Protein AF-A0A7C2FU50-F1 (afdb_monomer)

Mean predicted aligned error: 7.93 Å

Radius of gyration: 17.67 Å; Cα contacts (8 Å, |Δi|>4): 47; chains: 1; bounding box: 44×32×46 Å

Sequence 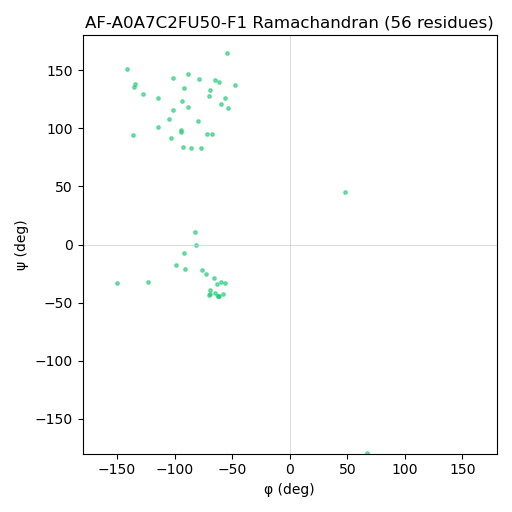(58 aa):
MLGTSQSAGRGPAIWWVRWDLRTHDNPALRAAVAAADQVIPCFILDPVLLAGSGPARR

Nearest PDB structures (foldseek):
  4u1t-assembly2_E  TM=3.588E-01  e=8.727E+00  Micromonospora echinospora

Structure (mmCIF, N/CA/C/O backbone):
data_AF-A0A7C2FU50-F1
#
_entry.id   AF-A0A7C2FU50-F1
#
loop_
_atom_site.group_PDB
_atom_site.id
_atom_site.type_symbol
_atom_site.label_atom_id
_atom_site.label_alt_id
_atom_site.label_comp_id
_atom_site.label_asym_id
_atom_site.label_entity_id
_atom_site.label_seq_id
_atom_site.pdbx_PDB_ins_code
_atom_site.Cartn_x
_atom_site.Cartn_y
_atom_site.Cartn_z
_atom_site.occupancy
_atom_site.B_iso_or_equiv
_atom_site.auth_seq_id
_atom_site.auth_comp_id
_atom_site.auth_asym_id
_atom_site.auth_atom_id
_atom_site.pdbx_PDB_model_num
ATOM 1 N N . MET A 1 1 ? -27.891 16.115 27.813 1.00 47.09 1 MET A N 1
ATOM 2 C CA . MET A 1 1 ? -27.345 14.800 27.420 1.00 47.09 1 MET A CA 1
ATOM 3 C C . MET A 1 1 ? -27.388 14.702 25.901 1.00 47.09 1 MET A C 1
ATOM 5 O O . MET A 1 1 ? -28.350 14.189 25.357 1.00 47.09 1 MET A O 1
ATOM 9 N N . LEU A 1 2 ? -26.401 15.275 25.211 1.00 45.53 2 LEU A N 1
ATOM 10 C CA . LEU A 1 2 ? -26.257 15.129 23.760 1.00 45.53 2 LEU A CA 1
ATOM 11 C C . LEU A 1 2 ? -24.781 14.864 23.476 1.00 45.53 2 LEU A C 1
ATOM 13 O O . LEU A 1 2 ? -23.970 15.781 23.422 1.00 45.53 2 LEU A O 1
ATOM 17 N N .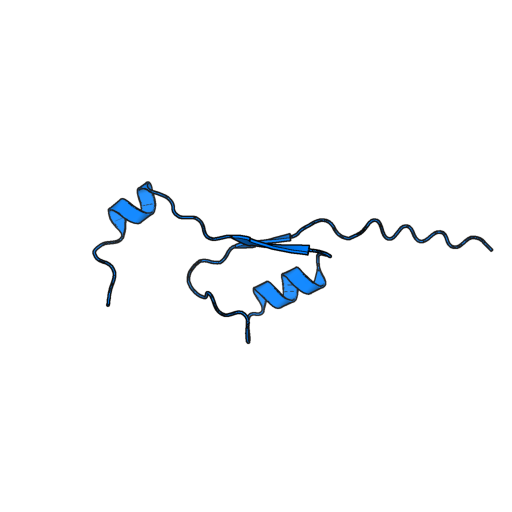 GLY A 1 3 ? -24.439 13.581 23.387 1.00 50.75 3 GLY A N 1
ATOM 18 C CA . GLY A 1 3 ? -23.165 13.122 22.856 1.00 50.75 3 GLY A CA 1
ATOM 19 C C . GLY A 1 3 ? -23.336 12.840 21.373 1.00 50.75 3 GLY A C 1
ATOM 20 O O . GLY A 1 3 ? -23.575 11.702 20.991 1.00 50.75 3 GLY A O 1
ATOM 21 N N . THR A 1 4 ? -23.236 13.861 20.527 1.00 58.69 4 THR A N 1
ATOM 22 C CA . THR A 1 4 ? -23.008 13.645 19.095 1.00 58.69 4 THR A CA 1
ATOM 23 C C . THR A 1 4 ? -21.507 13.514 18.884 1.00 58.69 4 THR A C 1
ATOM 25 O O . THR A 1 4 ? -20.828 14.482 18.550 1.00 58.69 4 THR A O 1
ATOM 28 N N . SER A 1 5 ? -20.970 12.314 19.111 1.00 51.25 5 SER A N 1
ATOM 29 C CA . SER A 1 5 ? -19.697 11.947 18.494 1.00 51.25 5 SER A CA 1
ATOM 30 C C . SER A 1 5 ? -19.977 11.741 17.008 1.00 51.25 5 SER A C 1
ATOM 32 O O . SER A 1 5 ? -20.446 10.682 16.597 1.00 51.25 5 SER A O 1
ATOM 34 N N . GLN A 1 6 ? -19.748 12.775 16.196 1.00 55.38 6 GLN A N 1
ATOM 35 C CA . GLN A 1 6 ? -19.506 12.549 14.778 1.00 55.38 6 GLN A CA 1
ATOM 36 C C . GLN A 1 6 ? -18.170 11.820 14.681 1.00 55.38 6 GLN A C 1
ATOM 38 O O . GLN A 1 6 ? -17.111 12.440 14.653 1.00 55.38 6 GLN A O 1
ATOM 43 N N . SER A 1 7 ? -18.214 10.496 14.611 1.00 59.34 7 SER A N 1
ATOM 44 C CA . SER A 1 7 ? -17.170 9.795 13.878 1.00 59.34 7 SER A CA 1
ATOM 45 C C . SER A 1 7 ? -17.522 9.980 12.408 1.00 59.34 7 SER A C 1
ATOM 47 O O . SER A 1 7 ? -18.218 9.153 11.827 1.00 59.34 7 SER A O 1
ATOM 49 N N . ALA A 1 8 ? -17.130 11.116 11.820 1.00 63.78 8 ALA A N 1
ATOM 50 C CA . ALA A 1 8 ? -16.965 11.145 10.375 1.00 63.78 8 ALA A CA 1
ATOM 51 C C . ALA A 1 8 ? -16.023 9.977 10.068 1.00 63.78 8 ALA A C 1
ATOM 53 O O . ALA A 1 8 ? -14.934 9.919 10.646 1.00 63.78 8 ALA A O 1
ATOM 54 N N . GLY A 1 9 ? -16.504 8.996 9.301 1.00 70.00 9 GLY A N 1
ATOM 55 C CA . GLY A 1 9 ? -15.747 7.784 9.019 1.00 70.00 9 GLY A CA 1
ATOM 56 C C . GLY A 1 9 ? -14.323 8.135 8.598 1.00 70.00 9 GLY A C 1
ATOM 57 O O . GLY A 1 9 ? -14.111 9.120 7.879 1.00 70.00 9 GLY A O 1
ATOM 58 N N . ARG A 1 10 ? -13.330 7.401 9.105 1.00 82.44 10 ARG A N 1
ATOM 59 C CA . ARG A 1 10 ? -11.939 7.657 8.732 1.00 82.44 10 ARG A CA 1
ATOM 60 C C . ARG A 1 10 ? -11.832 7.466 7.222 1.00 82.44 10 ARG A C 1
ATOM 62 O O . ARG A 1 10 ? -12.144 6.391 6.713 1.00 82.44 10 ARG A O 1
ATOM 69 N N . GLY A 1 11 ? -11.408 8.521 6.521 1.00 89.19 11 GLY A N 1
ATOM 70 C CA . GLY A 1 11 ? -11.259 8.515 5.065 1.00 89.19 11 GLY A CA 1
ATOM 71 C C . GLY A 1 11 ? -10.361 7.373 4.565 1.00 89.19 11 GLY A C 1
ATOM 72 O O . GLY A 1 11 ? -9.638 6.763 5.354 1.00 89.19 11 GLY A O 1
ATOM 73 N N . PRO A 1 12 ? -10.394 7.062 3.259 1.00 94.56 12 PRO A N 1
ATOM 74 C CA . PRO A 1 12 ? -9.683 5.909 2.723 1.00 94.56 12 PRO A CA 1
ATOM 75 C C . PRO A 1 12 ? -8.162 6.064 2.858 1.00 94.56 12 PRO A C 1
ATOM 77 O O . PRO A 1 12 ? -7.610 7.139 2.620 1.00 94.56 12 PRO A O 1
ATOM 80 N N . ALA A 1 13 ? -7.476 4.965 3.171 1.00 95.94 13 ALA A N 1
ATOM 81 C CA . ALA A 1 13 ? -6.022 4.865 3.107 1.00 95.94 13 ALA A CA 1
ATOM 82 C C . ALA A 1 13 ? -5.589 4.115 1.844 1.00 95.94 13 ALA A C 1
ATOM 84 O O . ALA A 1 13 ? -6.206 3.126 1.449 1.00 95.94 13 ALA A O 1
ATOM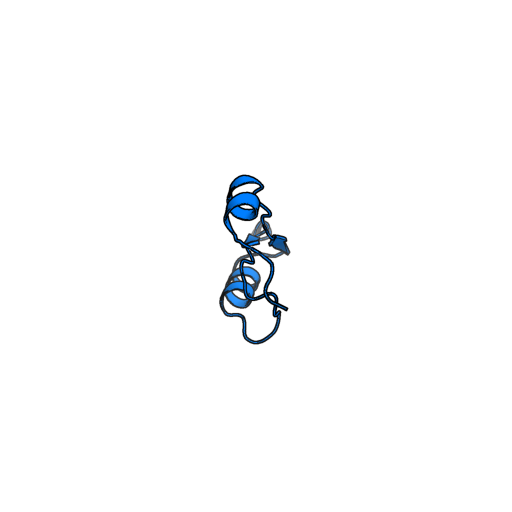 85 N N . ILE A 1 14 ? -4.479 4.541 1.241 1.00 96.50 14 ILE A N 1
ATOM 86 C CA . ILE A 1 14 ? -3.815 3.780 0.180 1.00 96.50 14 ILE A CA 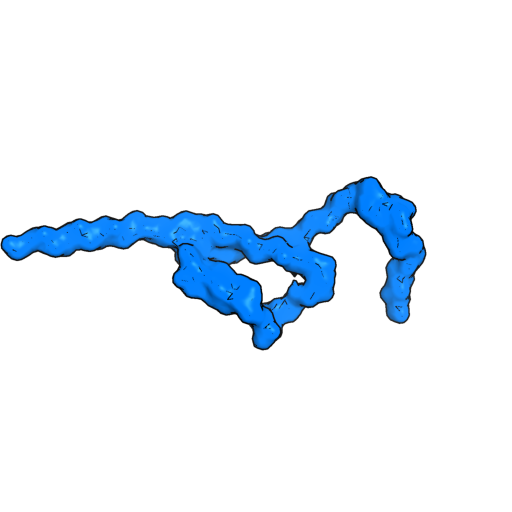1
ATOM 87 C C . ILE A 1 14 ? -2.734 2.910 0.816 1.00 96.50 14 ILE A C 1
ATOM 89 O O . ILE A 1 14 ? -1.819 3.414 1.466 1.00 96.50 14 ILE A O 1
ATOM 93 N N . TRP A 1 15 ? -2.806 1.602 0.582 1.00 96.25 15 TRP A N 1
ATOM 94 C CA . TRP A 1 15 ? -1.714 0.683 0.876 1.00 96.25 15 TRP A CA 1
ATOM 95 C C . TRP A 1 15 ? -0.876 0.497 -0.391 1.00 96.25 15 TRP A C 1
ATOM 97 O O . TRP A 1 15 ? -1.239 -0.258 -1.293 1.00 96.25 15 TRP A O 1
ATOM 107 N N . TRP A 1 16 ? 0.239 1.225 -0.479 1.00 95.50 16 TRP A N 1
ATOM 108 C CA . TRP A 1 16 ? 1.160 1.113 -1.608 1.00 95.50 16 TRP A CA 1
ATOM 109 C C . TRP A 1 16 ? 2.067 -0.108 -1.450 1.00 95.50 16 TRP A C 1
ATOM 111 O O . TRP A 1 16 ? 3.006 -0.124 -0.650 1.00 95.50 16 TRP A O 1
ATOM 121 N N . VAL A 1 17 ? 1.786 -1.136 -2.240 1.00 92.94 17 VAL A N 1
ATOM 122 C CA . VAL A 1 17 ? 2.538 -2.382 -2.277 1.00 92.94 17 VAL A CA 1
ATOM 123 C C . VAL A 1 17 ? 3.633 -2.285 -3.333 1.00 92.94 17 VAL A C 1
ATOM 125 O O . VAL A 1 17 ? 3.394 -1.800 -4.436 1.00 92.94 17 VAL A O 1
ATOM 128 N N . ARG A 1 18 ? 4.855 -2.717 -2.996 1.00 88.00 18 ARG A N 1
ATOM 129 C CA . ARG A 1 18 ? 6.034 -2.572 -3.877 1.00 88.00 18 ARG A CA 1
ATOM 130 C C . ARG A 1 18 ? 6.753 -3.875 -4.219 1.00 88.00 18 ARG A C 1
ATOM 132 O O . ARG A 1 18 ? 7.320 -3.980 -5.296 1.00 88.00 18 ARG A O 1
ATOM 139 N N . TRP A 1 19 ? 6.770 -4.842 -3.311 1.00 83.94 19 TRP A N 1
ATOM 140 C CA . TRP A 1 19 ? 7.501 -6.108 -3.483 1.00 83.94 19 TRP A CA 1
ATOM 141 C C . TRP A 1 19 ? 6.820 -7.252 -2.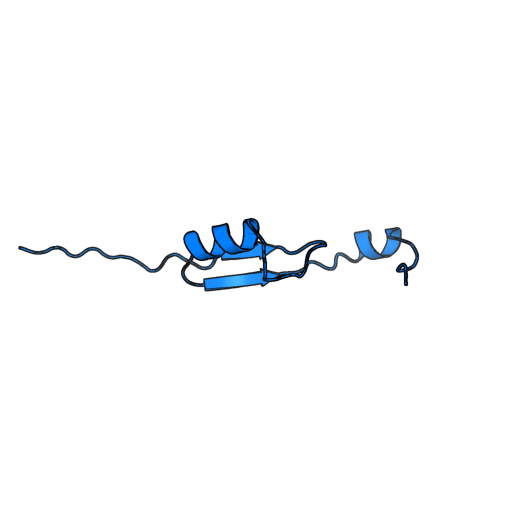738 1.00 83.94 19 TRP A C 1
ATOM 143 O O . TRP A 1 19 ? 6.803 -8.384 -3.205 1.00 83.94 19 TRP A O 1
ATOM 153 N N . ASP A 1 20 ? 6.206 -6.931 -1.604 1.00 85.94 20 ASP A N 1
ATOM 154 C CA . ASP A 1 20 ? 5.534 -7.885 -0.742 1.00 85.94 20 ASP A CA 1
ATOM 155 C C . ASP A 1 20 ? 4.008 -7.818 -0.894 1.00 85.94 20 ASP A C 1
ATOM 157 O O . ASP A 1 20 ? 3.339 -7.034 -0.223 1.00 85.94 20 ASP A O 1
ATOM 161 N N . LEU A 1 21 ? 3.461 -8.635 -1.800 1.00 89.88 21 LEU A N 1
ATOM 162 C CA . LEU A 1 21 ? 2.025 -8.691 -2.126 1.00 89.88 21 LEU A CA 1
ATOM 163 C C . LEU A 1 21 ? 1.201 -9.547 -1.146 1.00 89.88 21 LEU A C 1
ATOM 165 O O . LEU A 1 21 ? 0.040 -9.856 -1.416 1.00 89.88 21 LEU A O 1
ATOM 169 N N . ARG A 1 22 ? 1.781 -9.956 -0.011 1.00 93.19 22 ARG A N 1
ATOM 170 C CA . ARG A 1 22 ? 1.082 -10.784 0.974 1.00 93.19 22 ARG A CA 1
ATOM 171 C C . ARG A 1 22 ? 0.134 -9.956 1.841 1.00 93.19 22 ARG A C 1
ATOM 173 O O . ARG A 1 22 ? 0.451 -8.847 2.271 1.00 93.19 22 ARG A O 1
ATOM 180 N N . THR A 1 23 ? -1.016 -10.543 2.151 1.00 93.81 23 THR A N 1
ATOM 181 C CA . THR A 1 23 ? -2.006 -9.984 3.085 1.00 93.81 23 THR A CA 1
ATOM 182 C C . THR A 1 23 ? -1.788 -10.447 4.527 1.00 93.81 23 THR A C 1
ATOM 184 O O . THR A 1 23 ? -2.241 -9.789 5.460 1.00 93.81 23 THR A O 1
ATOM 187 N N . HIS A 1 24 ? -1.083 -11.563 4.731 1.00 95.25 24 HIS A N 1
ATOM 188 C CA . HIS A 1 24 ? -0.734 -12.079 6.053 1.00 95.25 24 HIS A CA 1
ATOM 189 C C . HIS A 1 24 ? 0.587 -11.481 6.543 1.00 95.25 24 HIS A C 1
ATOM 191 O O . HIS A 1 24 ? 1.484 -11.228 5.749 1.00 95.25 24 HIS A O 1
ATOM 197 N N . ASP A 1 25 ? 0.719 -11.280 7.854 1.00 94.62 25 ASP A N 1
ATOM 198 C CA . ASP A 1 25 ? 1.951 -10.772 8.478 1.00 94.62 25 ASP A CA 1
ATOM 199 C C . ASP A 1 25 ? 2.536 -9.523 7.780 1.00 94.62 25 ASP A C 1
ATOM 201 O O . 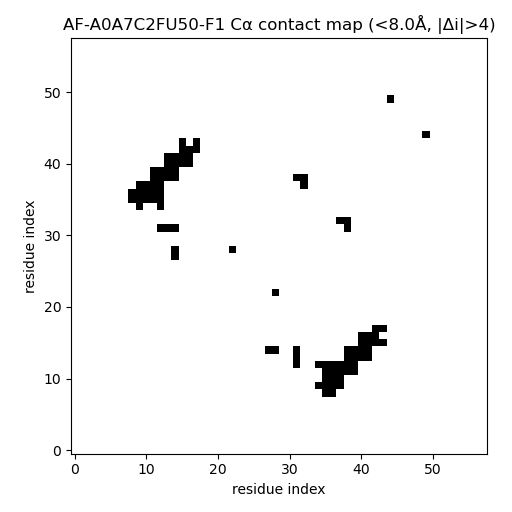ASP A 1 25 ? 3.729 -9.418 7.475 1.00 94.62 25 ASP A O 1
ATOM 205 N N . ASN A 1 26 ? 1.644 -8.578 7.464 1.00 95.00 26 ASN A N 1
ATOM 206 C CA . ASN A 1 26 ? 1.995 -7.312 6.838 1.00 95.00 26 ASN A CA 1
ATOM 207 C C . ASN A 1 26 ? 1.697 -6.146 7.803 1.00 95.00 26 ASN A C 1
ATOM 209 O O . ASN A 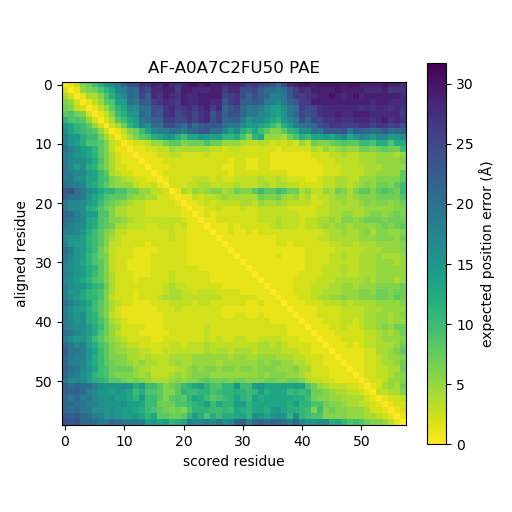1 26 ? 0.537 -5.743 7.954 1.00 95.00 26 ASN A O 1
ATOM 213 N N . PRO A 1 27 ? 2.716 -5.590 8.486 1.00 94.56 27 PRO A N 1
ATOM 214 C CA . PRO A 1 27 ? 2.511 -4.521 9.461 1.00 94.56 27 PRO A CA 1
ATOM 215 C C . PRO A 1 27 ? 1.999 -3.221 8.823 1.00 94.56 27 PRO A C 1
ATOM 217 O O . PRO A 1 27 ? 1.254 -2.491 9.473 1.00 94.56 27 PRO A O 1
ATOM 220 N N . ALA A 1 28 ? 2.328 -2.950 7.554 1.00 94.19 28 ALA A N 1
ATOM 221 C CA . ALA A 1 28 ? 1.833 -1.772 6.841 1.00 94.19 28 ALA A CA 1
ATOM 222 C C . ALA A 1 28 ? 0.331 -1.887 6.542 1.00 94.19 28 ALA A C 1
ATOM 224 O O . ALA A 1 28 ? -0.418 -0.943 6.794 1.00 94.19 28 ALA A O 1
ATOM 225 N N . LEU A 1 29 ? -0.127 -3.062 6.095 1.00 95.38 29 LEU A N 1
ATOM 226 C CA . LEU A 1 29 ? -1.556 -3.333 5.923 1.00 95.38 29 LEU A CA 1
ATOM 227 C C . LEU A 1 29 ? -2.304 -3.228 7.260 1.00 95.38 29 LEU A C 1
ATOM 229 O O . LEU A 1 29 ? -3.347 -2.584 7.332 1.00 95.38 29 LEU A O 1
ATOM 233 N N . ARG A 1 30 ? -1.749 -3.795 8.340 1.00 96.06 30 ARG A N 1
ATOM 234 C CA . ARG A 1 30 ? -2.336 -3.675 9.687 1.00 96.06 30 ARG A CA 1
ATOM 235 C C . ARG A 1 30 ? -2.476 -2.221 10.135 1.00 96.06 30 ARG A C 1
ATOM 237 O O . ARG A 1 30 ? -3.507 -1.861 10.694 1.00 96.06 30 ARG A O 1
ATOM 244 N N . ALA A 1 31 ? -1.461 -1.394 9.892 1.00 95.31 31 ALA A N 1
ATOM 245 C CA . ALA A 1 31 ? -1.508 0.026 10.222 1.00 95.31 31 ALA A CA 1
ATOM 246 C C . ALA A 1 31 ? -2.575 0.768 9.399 1.00 95.31 31 ALA A C 1
ATOM 248 O O . ALA A 1 31 ? -3.319 1.568 9.960 1.00 95.31 31 ALA A O 1
ATOM 249 N N . ALA A 1 32 ? -2.701 0.463 8.103 1.00 95.19 32 ALA A N 1
ATOM 250 C CA . ALA A 1 32 ? -3.721 1.060 7.241 1.00 95.19 32 ALA A CA 1
ATOM 251 C C . ALA A 1 32 ? -5.145 0.716 7.710 1.00 95.19 32 ALA A C 1
ATOM 253 O O . ALA A 1 32 ? -5.979 1.610 7.826 1.00 95.19 32 ALA A O 1
ATOM 254 N N . VAL A 1 33 ? -5.398 -0.551 8.063 1.00 95.31 33 VAL A N 1
ATOM 255 C CA . VAL A 1 33 ? -6.694 -1.008 8.601 1.00 95.31 33 VAL A CA 1
ATOM 256 C C . VAL A 1 33 ? -7.021 -0.349 9.945 1.00 95.31 33 VAL A C 1
ATOM 258 O O . VAL A 1 33 ? -8.179 -0.063 10.227 1.00 95.31 33 VAL A O 1
ATOM 261 N N . ALA A 1 34 ? -6.018 -0.074 10.782 1.00 95.06 34 ALA A N 1
ATOM 262 C CA . ALA A 1 34 ? -6.235 0.638 12.042 1.00 95.06 34 ALA A CA 1
ATOM 263 C C . ALA A 1 34 ? -6.534 2.139 11.844 1.00 95.06 34 ALA A C 1
ATOM 265 O O . ALA A 1 34 ? -7.151 2.764 12.709 1.00 95.06 34 ALA A O 1
ATOM 266 N N . ALA A 1 35 ? -6.077 2.724 10.733 1.00 93.44 35 ALA A N 1
ATOM 267 C CA . ALA A 1 35 ? -6.126 4.161 10.477 1.00 93.44 35 ALA A CA 1
ATOM 268 C C . ALA A 1 35 ? -7.296 4.612 9.584 1.00 93.44 35 ALA A C 1
ATOM 270 O O . ALA A 1 35 ? -7.614 5.801 9.601 1.00 93.44 35 ALA A O 1
ATOM 271 N N . ALA A 1 36 ? -7.932 3.708 8.833 1.00 95.62 36 ALA A N 1
ATOM 272 C CA . ALA A 1 36 ? -8.949 4.035 7.832 1.00 95.62 36 ALA A CA 1
ATOM 273 C C . ALA A 1 36 ? -10.102 3.024 7.796 1.00 95.62 36 ALA A C 1
ATOM 275 O O . ALA A 1 36 ? -9.898 1.836 8.038 1.00 95.62 36 ALA A O 1
ATOM 276 N N . ASP A 1 37 ? -11.296 3.485 7.413 1.00 94.31 37 ASP A N 1
ATOM 277 C CA . ASP A 1 37 ? -12.466 2.609 7.250 1.00 94.31 37 ASP A CA 1
ATOM 278 C C . ASP A 1 37 ? -12.390 1.785 5.956 1.00 94.31 37 ASP A C 1
ATOM 280 O O . ASP A 1 37 ? -13.013 0.731 5.830 1.00 94.31 37 ASP A O 1
ATOM 284 N N . GLN A 1 38 ? -11.602 2.256 4.987 1.00 95.50 38 GLN A N 1
ATOM 285 C CA . GLN A 1 38 ? -11.346 1.577 3.726 1.00 95.50 38 GLN A CA 1
ATOM 286 C C . GLN A 1 38 ? -9.856 1.626 3.393 1.00 95.50 38 GLN A C 1
ATOM 288 O O . GLN A 1 38 ? -9.217 2.674 3.484 1.00 95.50 38 GLN A O 1
ATOM 293 N N . VAL A 1 39 ? -9.315 0.493 2.948 1.00 96.06 39 VAL A N 1
ATOM 294 C CA . VAL A 1 39 ? -7.940 0.388 2.454 1.00 96.06 39 VAL A CA 1
ATOM 295 C C . VAL A 1 39 ? -7.967 0.043 0.972 1.00 96.06 39 VAL A C 1
ATOM 297 O O . VAL A 1 39 ? -8.577 -0.945 0.568 1.00 96.06 39 VAL A O 1
ATOM 300 N N . ILE A 1 40 ? -7.288 0.854 0.165 1.00 96.62 40 ILE A N 1
ATOM 301 C CA . ILE A 1 40 ? -7.155 0.671 -1.278 1.00 96.62 40 ILE A CA 1
ATOM 302 C C . ILE A 1 40 ? -5.736 0.157 -1.559 1.00 96.62 40 ILE A C 1
ATOM 304 O O . ILE A 1 40 ? -4.776 0.918 -1.409 1.00 96.62 40 ILE A O 1
ATOM 308 N N . PRO A 1 41 ? -5.559 -1.118 -1.942 1.00 95.69 41 PRO A N 1
ATOM 309 C CA . PRO A 1 41 ? -4.259 -1.619 -2.366 1.00 95.69 41 PRO A CA 1
ATOM 310 C C . PRO A 1 41 ? -3.866 -0.995 -3.710 1.00 95.69 41 PRO A C 1
ATOM 312 O O . PRO A 1 41 ? -4.663 -0.956 -4.646 1.00 95.69 41 PRO A O 1
ATOM 315 N N . CYS A 1 42 ? -2.627 -0.519 -3.815 1.00 95.75 42 CYS A N 1
ATOM 316 C CA . CYS A 1 42 ? -2.087 0.081 -5.031 1.00 95.75 42 CYS A CA 1
ATOM 317 C C . CYS A 1 42 ? -0.688 -0.465 -5.320 1.00 95.75 42 CYS A C 1
ATOM 319 O O . CYS A 1 42 ? 0.135 -0.580 -4.415 1.00 95.75 42 CYS A O 1
ATOM 321 N N . PHE A 1 43 ? -0.404 -0.756 -6.587 1.00 94.12 43 PHE A N 1
ATOM 322 C CA . PHE A 1 43 ? 0.933 -1.067 -7.082 1.00 94.12 43 PHE A CA 1
ATOM 323 C C . PHE A 1 43 ? 1.218 -0.159 -8.278 1.00 94.12 43 PHE A C 1
ATOM 325 O O . PHE A 1 43 ? 0.402 -0.068 -9.194 1.00 94.12 43 PHE A O 1
ATOM 332 N N . ILE A 1 44 ? 2.365 0.520 -8.270 1.00 92.19 44 ILE A N 1
ATOM 333 C CA . ILE A 1 44 ? 2.712 1.503 -9.302 1.00 92.19 44 ILE A CA 1
ATOM 334 C C . ILE A 1 44 ? 3.687 0.864 -10.287 1.00 92.19 44 ILE A C 1
ATOM 336 O O . ILE A 1 44 ? 4.815 0.531 -9.928 1.00 92.19 44 ILE A O 1
ATOM 340 N N . LEU A 1 45 ? 3.238 0.723 -11.533 1.00 91.00 45 LEU A N 1
ATOM 341 C CA . LEU A 1 45 ? 4.068 0.352 -12.673 1.00 91.00 45 LEU A CA 1
ATOM 342 C C . LEU A 1 45 ? 4.532 1.627 -13.374 1.00 91.00 45 LEU A C 1
ATOM 344 O O . LEU A 1 45 ? 3.799 2.207 -14.170 1.00 91.00 45 LEU A O 1
ATOM 348 N N . ASP A 1 46 ? 5.742 2.069 -13.051 1.00 91.06 46 ASP A N 1
ATOM 349 C CA . ASP A 1 46 ? 6.366 3.221 -13.698 1.00 91.06 46 ASP A CA 1
ATOM 350 C C . ASP A 1 46 ? 7.145 2.761 -14.949 1.00 91.06 46 ASP A C 1
ATOM 352 O O . ASP A 1 46 ? 8.099 1.987 -14.806 1.00 91.06 46 ASP A O 1
ATOM 356 N N . PRO A 1 47 ? 6.790 3.220 -16.167 1.00 90.88 47 PRO A N 1
ATOM 357 C CA . PRO A 1 47 ? 7.483 2.841 -17.400 1.00 90.88 47 PRO A CA 1
ATOM 358 C C . PRO A 1 47 ? 8.991 3.125 -17.388 1.00 90.88 47 PRO A C 1
ATOM 360 O O . PRO A 1 47 ? 9.757 2.355 -17.967 1.00 90.88 47 PRO A O 1
ATOM 363 N N . VAL A 1 48 ? 9.430 4.191 -16.712 1.00 92.25 48 VAL A N 1
ATOM 364 C CA . VAL A 1 48 ? 10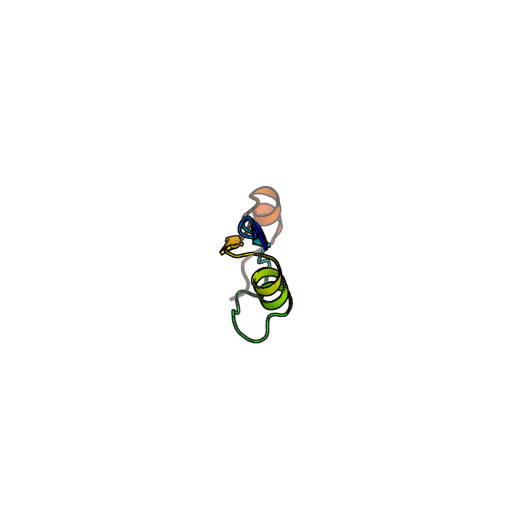.850 4.556 -16.603 1.00 92.25 48 VAL A CA 1
ATOM 365 C C . VAL A 1 48 ? 11.593 3.536 -15.743 1.00 92.25 48 VAL A C 1
ATOM 367 O O . VAL A 1 48 ? 12.678 3.085 -16.112 1.00 92.25 48 VAL A O 1
ATOM 370 N N . LEU A 1 49 ? 10.994 3.115 -14.625 1.00 87.81 49 LEU A N 1
ATOM 371 C CA . LEU A 1 49 ? 11.572 2.081 -13.761 1.00 87.81 49 LEU A CA 1
ATOM 372 C C . LEU A 1 49 ? 11.560 0.707 -14.435 1.00 87.81 49 LEU A C 1
ATOM 374 O O . LEU A 1 49 ? 12.530 -0.043 -14.322 1.00 87.81 49 LEU A O 1
ATOM 378 N N . LEU A 1 50 ? 10.489 0.384 -15.163 1.00 88.44 50 LEU A N 1
ATOM 379 C CA . LEU A 1 50 ? 10.368 -0.880 -15.886 1.00 88.44 50 LEU A CA 1
ATOM 380 C C . LEU A 1 50 ? 11.445 -1.013 -16.965 1.00 88.44 50 LEU A C 1
ATOM 382 O O . LEU A 1 50 ? 12.096 -2.054 -17.040 1.00 88.44 50 LEU A O 1
ATOM 386 N N . ALA A 1 51 ? 11.698 0.047 -17.735 1.00 89.75 51 ALA A N 1
ATOM 387 C CA . ALA A 1 51 ? 12.711 0.041 -18.789 1.00 89.75 51 ALA A CA 1
ATOM 388 C C . ALA A 1 51 ? 14.136 -0.253 -18.270 1.00 89.75 51 ALA A C 1
ATOM 390 O O . ALA A 1 51 ? 14.925 -0.876 -18.976 1.00 89.75 51 ALA A O 1
ATOM 391 N N . GLY A 1 52 ? 14.465 0.156 -17.038 1.00 87.38 52 GLY A N 1
ATOM 392 C CA . GLY A 1 52 ? 15.786 -0.051 -16.427 1.00 87.38 52 GLY A CA 1
ATOM 393 C C . GLY A 1 52 ? 15.944 -1.337 -15.603 1.00 87.38 52 GLY A C 1
ATOM 394 O O . GLY A 1 52 ? 17.046 -1.636 -15.149 1.00 87.38 52 GLY A O 1
ATOM 395 N N . SER A 1 53 ? 14.868 -2.096 -15.377 1.00 81.06 53 SER A N 1
ATOM 396 C CA . SER A 1 53 ? 14.823 -3.154 -14.348 1.00 81.06 53 SER A CA 1
ATOM 397 C C . SER A 1 53 ? 15.449 -4.507 -14.736 1.00 81.06 53 SER A C 1
ATOM 399 O O . SER A 1 53 ? 15.530 -5.411 -13.902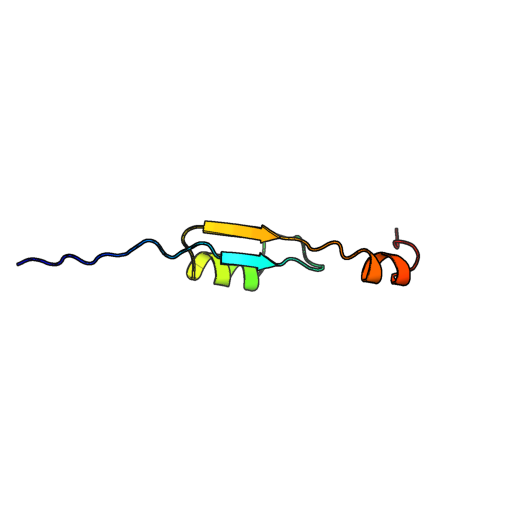 1.00 81.06 53 SER A O 1
ATOM 401 N N . GLY A 1 54 ? 15.969 -4.633 -15.962 1.00 83.06 54 GLY A N 1
ATOM 402 C CA . GLY A 1 54 ? 16.511 -5.888 -16.490 1.00 83.06 54 GLY A CA 1
ATOM 403 C C . GLY A 1 54 ? 15.428 -6.960 -16.702 1.00 83.06 54 GLY A C 1
ATOM 404 O O . GLY A 1 54 ? 14.245 -6.712 -16.468 1.00 83.06 54 GLY A O 1
ATOM 405 N N . PRO A 1 55 ? 15.789 -8.165 -17.177 1.00 82.12 55 PRO A N 1
ATOM 406 C CA . PRO A 1 55 ? 14.822 -9.243 -17.346 1.00 82.12 55 PRO A CA 1
ATOM 407 C C . PRO A 1 55 ? 14.199 -9.633 -16.002 1.00 82.12 55 PRO A C 1
ATOM 409 O O . PRO A 1 55 ? 14.906 -9.753 -14.996 1.00 82.12 55 PRO A O 1
ATOM 412 N N . ALA A 1 56 ? 12.890 -9.901 -15.994 1.00 79.88 56 ALA A N 1
ATOM 413 C CA . ALA A 1 56 ? 12.239 -10.495 -14.834 1.00 79.88 56 ALA A CA 1
ATOM 414 C C . ALA A 1 56 ? 12.937 -11.818 -14.483 1.00 79.88 56 ALA A C 1
ATOM 416 O O . ALA A 1 56 ? 13.097 -12.696 -15.336 1.00 79.88 56 ALA A O 1
ATOM 417 N N . ARG A 1 57 ? 13.364 -11.954 -13.224 1.00 80.81 57 ARG A N 1
ATOM 418 C CA . ARG A 1 57 ? 13.885 -13.225 -12.720 1.00 80.81 57 ARG A CA 1
ATOM 419 C C . ARG A 1 57 ? 12.715 -14.205 -12.612 1.00 80.81 57 ARG A C 1
ATOM 421 O O . ARG A 1 57 ? 11.682 -13.843 -12.052 1.00 80.81 57 ARG A O 1
ATOM 428 N N . ARG A 1 58 ? 12.874 -15.390 -13.202 1.00 74.69 58 ARG A N 1
ATOM 429 C CA . ARG A 1 58 ? 11.946 -16.517 -13.049 1.00 74.69 58 ARG A CA 1
ATOM 430 C C . ARG A 1 58 ? 12.233 -17.279 -11.768 1.00 74.69 58 ARG A C 1
ATOM 432 O O . ARG A 1 58 ? 13.427 -17.348 -11.401 1.00 74.69 58 ARG A O 1
#

Secondary structure (DSSP, 8-state):
-------PPPPPEEEE-SS---SSS-HHHHHHHHH-S-EEEE----HHHHHHS-SPP-

Solvent-accessible surface area (backbone atoms only — not comparable to full-atom values): 3992 Å² total; per-residue (Å²): 143,82,85,82,77,78,73,70,74,45,60,74,31,77,44,78,44,87,84,69,89,61,86,67,98,34,70,68,58,53,50,38,59,76,66,17,78,39,72,43,82,42,70,85,86,50,69,73,59,57,74,70,62,65,79,82,83,127

Foldseek 3Di:
DDPPPPPPFQAEAEDEDEPDPDPPPDVSNVVRVVRGPHYHYDYDDDPVCVVPVPDDDD

pLDDT: mean 85.78, std 14.1, range [45.53, 96.62]